Protein AF-A0A8T5U6P7-F1 (afdb_monomer_lite)

Radius of gyration: 16.95 Å; chains: 1; bounding box: 35×45×38 Å

pLDDT: mean 81.15, std 16.75, range [38.25, 97.31]

Secondary structure (DSSP, 8-state):
-----------PPP--HHHHHHHHHHHHHTT-HHHHHHHHHHHHHHHHHHHH--PPPTTS-HHHHHHTT-

Sequence (70 aa):
MAKKKKSKKEQEPEIDISQKLENVKVLVSSNRAKEAIAYIYLIYNDIVTKKFKKPRFAYQTIREYAITCV

Foldseek 3Di:
DDDPDDDDPDPDDDDPPVVLVVVLVVCVVVVVPVVSVVSVVVSVQVCCCVVPVDHDDPPDDPVRVVVVRD

Structure (mmCIF, N/CA/C/O backbone):
data_AF-A0A8T5U6P7-F1
#
_entry.id   AF-A0A8T5U6P7-F1
#
loop_
_atom_site.group_PDB
_atom_site.id
_atom_site.type_symbol
_atom_site.label_atom_id
_atom_site.label_alt_id
_atom_site.label_comp_id
_atom_site.label_asym_id
_atom_site.label_entity_id
_atom_site.label_seq_id
_atom_site.pdbx_PDB_ins_code
_atom_site.Cartn_x
_atom_site.Cartn_y
_atom_site.Cartn_z
_atom_site.occupancy
_atom_site.B_iso_or_equiv
_atom_site.auth_seq_id
_atom_site.auth_comp_id
_atom_site.auth_asym_id
_atom_site.auth_atom_id
_atom_site.pdbx_PDB_model_num
ATOM 1 N N . MET A 1 1 ? 23.246 36.729 -23.219 1.00 38.25 1 MET A N 1
ATOM 2 C CA . MET A 1 1 ? 23.764 35.454 -22.667 1.00 38.25 1 MET A CA 1
ATOM 3 C C . MET A 1 1 ? 22.791 34.942 -21.606 1.00 38.25 1 MET A C 1
ATOM 5 O O . MET A 1 1 ? 22.711 35.524 -20.531 1.00 38.25 1 MET A O 1
ATOM 9 N N . ALA A 1 2 ? 21.981 33.929 -21.925 1.00 44.47 2 ALA A N 1
ATOM 10 C CA . ALA A 1 2 ? 20.966 33.403 -21.010 1.00 44.47 2 ALA A CA 1
ATOM 11 C C . ALA A 1 2 ? 21.615 32.508 -19.938 1.00 44.47 2 ALA A C 1
ATOM 13 O O . ALA A 1 2 ? 22.220 31.482 -20.251 1.00 44.47 2 ALA A O 1
ATOM 14 N N . LYS A 1 3 ? 21.506 32.906 -18.663 1.00 47.75 3 LYS A N 1
ATOM 15 C CA . LYS A 1 3 ? 21.973 32.120 -17.512 1.00 47.75 3 LYS A CA 1
ATOM 16 C C . LYS A 1 3 ? 21.140 30.835 -17.402 1.00 47.75 3 LYS A C 1
ATOM 18 O O . LYS A 1 3 ? 19.977 30.883 -17.011 1.00 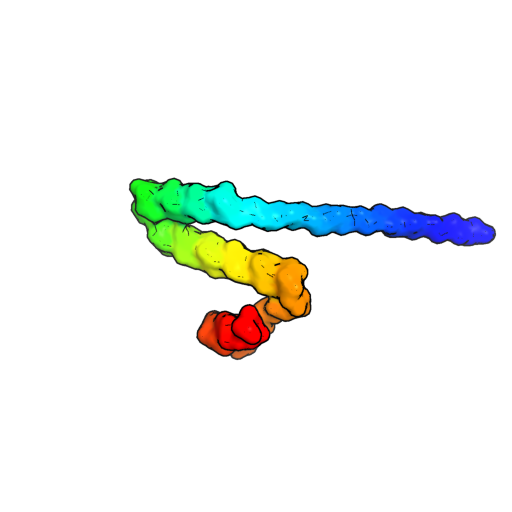47.75 3 LYS A O 1
ATOM 23 N N . LYS A 1 4 ? 21.744 29.683 -17.719 1.00 49.31 4 LYS A N 1
ATOM 24 C CA . LYS A 1 4 ? 21.201 28.348 -17.409 1.00 49.31 4 LYS A CA 1
ATOM 25 C C . LYS A 1 4 ? 20.961 28.243 -15.895 1.00 49.31 4 LYS A C 1
ATOM 27 O O . LYS A 1 4 ? 21.916 28.147 -15.125 1.00 49.31 4 LYS A O 1
ATOM 32 N N . LYS A 1 5 ? 19.693 28.246 -15.467 1.00 49.97 5 LYS A N 1
ATOM 33 C CA . LYS A 1 5 ? 19.290 27.823 -14.117 1.00 49.97 5 LYS A CA 1
ATOM 34 C C . LYS A 1 5 ? 19.662 26.344 -13.965 1.00 49.97 5 LYS A C 1
ATOM 36 O O . LYS A 1 5 ? 19.049 25.490 -14.596 1.00 49.97 5 LYS A O 1
ATOM 41 N N . LYS A 1 6 ? 20.686 26.049 -13.156 1.00 48.78 6 LYS A N 1
ATOM 42 C CA . LYS A 1 6 ? 20.971 24.690 -12.676 1.00 48.78 6 LYS A CA 1
ATOM 43 C C . LYS A 1 6 ? 19.749 24.219 -11.884 1.00 48.78 6 LYS A C 1
ATOM 45 O O . LYS A 1 6 ? 19.447 24.787 -10.836 1.00 48.78 6 LYS A O 1
ATOM 50 N N . SER A 1 7 ? 19.038 23.227 -12.408 1.00 47.34 7 SER A N 1
ATOM 51 C CA . SER A 1 7 ? 18.003 22.508 -11.674 1.00 47.34 7 SER A CA 1
ATOM 52 C C . SER A 1 7 ? 18.641 21.880 -10.434 1.00 47.34 7 SER A C 1
ATOM 54 O O . SER A 1 7 ? 19.601 21.113 -10.531 1.00 47.34 7 SER A O 1
ATOM 56 N N . LYS A 1 8 ? 18.148 22.247 -9.247 1.00 48.84 8 LYS A N 1
ATOM 57 C CA . LYS A 1 8 ? 18.427 21.486 -8.029 1.00 48.84 8 LYS A CA 1
ATOM 58 C C . LYS A 1 8 ? 17.873 20.084 -8.278 1.00 48.84 8 LYS A C 1
ATOM 60 O O . LYS A 1 8 ? 16.687 19.952 -8.555 1.00 48.84 8 LYS A O 1
ATOM 65 N N . LYS A 1 9 ? 18.727 19.059 -8.237 1.00 47.03 9 LYS A N 1
ATOM 66 C CA . LYS A 1 9 ? 18.260 17.679 -8.094 1.00 47.03 9 LYS A CA 1
ATOM 67 C C . LYS A 1 9 ? 17.561 17.621 -6.741 1.00 47.03 9 LYS A C 1
ATOM 69 O O . LYS A 1 9 ? 18.236 17.640 -5.716 1.00 47.03 9 LYS A O 1
ATOM 74 N N . GLU A 1 10 ? 16.235 17.666 -6.747 1.00 52.44 10 GLU A N 1
ATOM 75 C CA . GLU A 1 10 ? 15.437 17.304 -5.582 1.00 52.44 10 GLU A CA 1
ATOM 76 C C . GLU A 1 10 ? 15.850 15.879 -5.213 1.00 52.44 10 GLU A C 1
ATOM 78 O O . GLU A 1 10 ? 15.717 14.957 -6.018 1.00 52.44 10 GLU A O 1
ATOM 83 N N . GLN A 1 11 ? 16.477 15.720 -4.047 1.00 54.19 11 GLN A N 1
ATOM 84 C CA . GLN A 1 11 ? 16.651 14.404 -3.452 1.00 54.19 11 GLN A CA 1
ATOM 85 C C . GLN A 1 11 ? 15.247 13.839 -3.280 1.00 54.19 11 GLN A C 1
ATOM 87 O O . GLN A 1 11 ? 14.439 14.414 -2.551 1.00 54.19 11 GLN A O 1
ATOM 92 N N . GLU A 1 12 ? 14.938 12.768 -4.010 1.00 60.34 12 GLU A N 1
ATOM 93 C CA . GLU A 1 12 ? 13.674 12.070 -3.828 1.00 60.34 12 GLU A CA 1
ATOM 94 C C . GLU A 1 12 ? 13.582 11.667 -2.350 1.00 60.34 12 GLU A C 1
ATOM 96 O O . GLU A 1 12 ? 14.518 11.043 -1.843 1.00 60.34 12 GLU A O 1
ATOM 101 N N . PRO A 1 13 ? 12.508 12.043 -1.635 1.00 65.56 13 PRO A N 1
ATOM 102 C CA . PRO A 1 13 ? 12.395 11.740 -0.217 1.00 65.56 13 PRO A CA 1
ATOM 103 C C . PRO A 1 13 ? 12.470 10.227 -0.020 1.00 65.56 13 PRO A C 1
ATOM 105 O O . PRO A 1 13 ? 11.787 9.473 -0.721 1.00 65.56 13 PRO A O 1
ATOM 108 N N . GLU A 1 14 ? 13.304 9.772 0.908 1.00 74.88 14 GLU A N 1
ATOM 109 C CA . GLU A 1 14 ? 13.438 8.355 1.232 1.00 74.88 14 GLU A CA 1
ATOM 110 C C . GLU A 1 14 ? 12.101 7.817 1.772 1.00 74.88 14 GLU A C 1
ATOM 112 O O . GLU A 1 14 ? 11.396 8.495 2.522 1.00 74.88 14 GLU A O 1
ATOM 117 N N . ILE A 1 15 ? 11.679 6.630 1.320 1.00 78.62 15 ILE A N 1
ATOM 118 C CA . ILE A 1 15 ? 10.438 6.019 1.814 1.00 78.62 15 ILE A CA 1
ATOM 119 C C . ILE A 1 15 ? 10.749 5.354 3.150 1.00 78.62 15 ILE A C 1
ATOM 121 O O . ILE A 1 15 ? 11.334 4.275 3.173 1.00 78.62 15 ILE A O 1
ATOM 125 N N . ASP A 1 16 ? 10.282 5.948 4.245 1.00 88.19 16 ASP A N 1
ATOM 126 C CA . ASP A 1 16 ? 10.255 5.271 5.539 1.00 88.19 16 ASP A CA 1
ATOM 127 C C . ASP A 1 16 ? 9.128 4.225 5.556 1.00 88.19 16 ASP A C 1
ATOM 129 O O . ASP A 1 16 ? 7.948 4.519 5.785 1.00 88.19 16 ASP A O 1
ATOM 133 N N . ILE A 1 17 ? 9.498 2.983 5.241 1.00 86.25 17 ILE A N 1
ATOM 134 C CA . ILE A 1 17 ? 8.584 1.837 5.229 1.00 86.25 17 ILE A CA 1
ATOM 135 C C . ILE A 1 17 ? 8.082 1.539 6.647 1.00 86.25 17 ILE A C 1
ATOM 137 O O . ILE A 1 17 ? 6.906 1.214 6.816 1.00 86.25 17 ILE A O 1
ATOM 141 N N . SER A 1 18 ? 8.938 1.684 7.660 1.00 89.75 18 SER A N 1
ATOM 142 C CA . SER A 1 18 ? 8.610 1.381 9.055 1.00 89.75 18 SER A CA 1
ATOM 143 C C . SER A 1 18 ? 7.482 2.279 9.554 1.00 89.75 18 SER A C 1
ATOM 145 O O . SER A 1 18 ? 6.466 1.779 10.039 1.00 89.75 18 SER A O 1
ATOM 147 N N . GLN A 1 19 ? 7.597 3.592 9.336 1.00 92.50 19 GLN A N 1
ATOM 148 C CA . GLN A 1 19 ? 6.552 4.547 9.710 1.00 92.50 19 GLN A CA 1
ATOM 149 C C . GLN A 1 19 ? 5.242 4.302 8.946 1.00 92.50 19 GLN A C 1
ATOM 151 O O . GLN A 1 19 ? 4.151 4.359 9.518 1.00 92.50 19 GLN A O 1
ATOM 156 N N . LYS A 1 20 ? 5.330 4.001 7.645 1.00 92.12 20 LYS A N 1
ATOM 157 C CA . LYS A 1 20 ? 4.160 3.693 6.808 1.00 92.12 20 LYS A CA 1
ATOM 158 C C . LYS A 1 20 ? 3.410 2.453 7.305 1.00 92.12 20 LYS A C 1
ATOM 160 O O . LYS A 1 20 ? 2.180 2.469 7.333 1.00 92.12 20 LYS A O 1
ATOM 165 N N . LEU A 1 21 ? 4.120 1.406 7.727 1.00 92.94 21 LEU A N 1
ATOM 166 C CA . LEU A 1 21 ? 3.511 0.201 8.297 1.00 92.94 21 LEU A CA 1
ATOM 167 C C . LEU A 1 21 ? 2.887 0.455 9.673 1.00 92.94 21 LEU A C 1
ATOM 169 O O . LEU A 1 21 ? 1.832 -0.105 9.967 1.00 92.94 21 LEU A O 1
ATOM 173 N N . GLU A 1 22 ? 3.478 1.321 10.495 1.00 95.50 22 GLU A N 1
ATOM 174 C CA . GLU A 1 22 ? 2.878 1.703 11.776 1.00 95.50 22 GLU A CA 1
ATOM 175 C C . GLU A 1 22 ? 1.532 2.414 11.574 1.00 95.50 22 GLU A C 1
ATOM 177 O O . GLU A 1 22 ? 0.536 2.073 12.212 1.00 95.50 22 GLU A O 1
ATOM 182 N N . ASN A 1 23 ? 1.446 3.305 10.581 1.00 93.62 23 ASN A N 1
ATOM 183 C CA . ASN A 1 23 ? 0.182 3.946 10.212 1.00 93.62 23 ASN A CA 1
ATOM 184 C C . ASN A 1 23 ? -0.885 2.922 9.782 1.00 93.62 23 ASN A C 1
ATOM 186 O O . ASN A 1 23 ? -2.055 3.067 10.133 1.00 93.62 23 ASN A O 1
ATOM 190 N N . VAL A 1 24 ? -0.499 1.863 9.057 1.00 95.56 24 VAL A N 1
ATOM 191 C CA . VAL A 1 24 ? -1.421 0.771 8.693 1.00 95.56 24 VAL A CA 1
ATOM 192 C C . VAL A 1 24 ? -1.966 0.085 9.945 1.00 95.56 24 VAL A C 1
ATOM 194 O O . VAL A 1 24 ? -3.173 -0.140 10.023 1.00 95.56 24 VAL A O 1
ATOM 197 N N . LYS A 1 25 ? -1.120 -0.204 10.943 1.00 95.56 25 LYS A N 1
ATOM 198 C CA . LYS A 1 25 ? -1.577 -0.809 12.205 1.00 95.56 25 LYS A CA 1
ATOM 199 C C . LYS A 1 25 ? -2.601 0.075 12.911 1.00 95.56 25 LYS A C 1
ATOM 201 O O . LYS A 1 25 ? -3.623 -0.443 13.350 1.00 95.56 25 LYS A O 1
ATOM 206 N N . VAL A 1 26 ? -2.369 1.389 12.960 1.00 96.94 26 VAL A N 1
ATOM 207 C CA . VAL A 1 26 ? -3.312 2.361 13.543 1.00 96.94 26 VAL A CA 1
ATOM 208 C C . VAL A 1 26 ? -4.645 2.371 12.789 1.00 96.94 26 VAL A C 1
ATOM 210 O O . VAL A 1 26 ? -5.711 2.394 13.403 1.00 96.94 26 VAL A O 1
ATOM 213 N N . LEU A 1 27 ? -4.623 2.321 11.454 1.00 96.19 27 LEU A N 1
ATOM 214 C CA . LEU A 1 27 ? -5.851 2.253 10.651 1.00 96.19 27 LEU A CA 1
ATOM 215 C C . LEU A 1 27 ? -6.630 0.956 10.906 1.00 96.19 27 LEU A C 1
ATOM 217 O O . LEU A 1 27 ? -7.855 0.979 11.009 1.00 96.19 27 LEU A O 1
ATOM 221 N N . VAL A 1 28 ? -5.936 -0.173 11.048 1.00 96.12 28 VAL A N 1
ATOM 222 C CA . VAL A 1 28 ? -6.575 -1.458 11.362 1.00 96.12 28 VAL A CA 1
ATOM 223 C C . VAL A 1 28 ? -7.152 -1.455 12.780 1.00 96.12 28 VAL A C 1
ATOM 225 O O . VAL A 1 28 ? -8.315 -1.815 12.953 1.00 96.12 28 VAL A O 1
ATOM 228 N N . SER A 1 29 ? -6.390 -1.003 13.782 1.00 97.19 29 SER A N 1
AT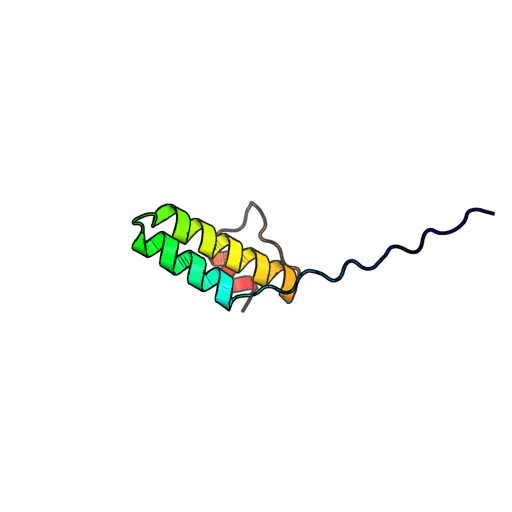OM 229 C CA . SER A 1 29 ? -6.834 -0.979 15.185 1.00 97.19 29 SER A CA 1
ATOM 230 C C . SER A 1 29 ? -7.983 0.001 15.437 1.00 97.19 29 SER A C 1
ATOM 232 O O . SER A 1 29 ? -8.794 -0.222 16.331 1.00 97.19 29 SER A O 1
ATOM 234 N N . SER A 1 30 ? -8.108 1.042 14.609 1.00 97.31 30 SER A N 1
ATOM 235 C CA . SER A 1 30 ? -9.228 1.994 14.624 1.00 97.31 30 SER A CA 1
ATOM 236 C C . SER A 1 30 ? -10.434 1.565 13.772 1.00 97.31 30 SER A C 1
ATOM 238 O O . SER A 1 30 ? -11.322 2.375 13.516 1.00 97.31 30 SER A O 1
ATOM 240 N N . ASN A 1 31 ? -10.495 0.299 13.338 1.00 96.62 31 ASN A N 1
ATOM 241 C 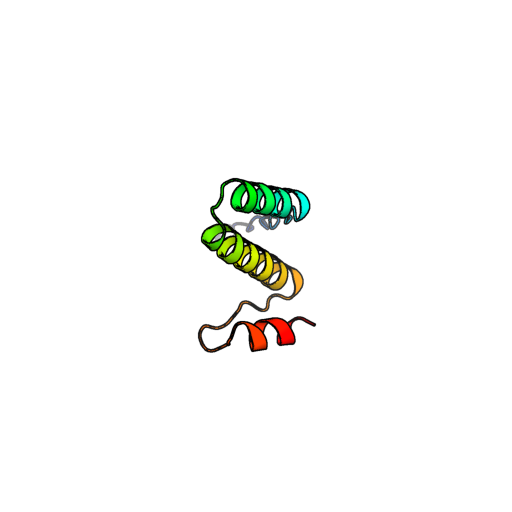CA . ASN A 1 31 ? -11.587 -0.274 12.541 1.00 96.62 31 ASN A CA 1
ATOM 242 C C . ASN A 1 31 ? -11.772 0.374 11.147 1.00 96.62 31 ASN A C 1
ATOM 244 O O . ASN A 1 31 ? -12.842 0.310 10.540 1.00 96.62 31 ASN A O 1
ATOM 248 N N . ARG A 1 32 ? -10.712 0.979 10.597 1.00 96.56 32 ARG A N 1
ATOM 249 C CA . ARG A 1 32 ? -10.680 1.623 9.270 1.00 96.56 32 ARG A CA 1
ATOM 250 C C . ARG A 1 32 ? -10.028 0.710 8.230 1.00 96.56 32 ARG A C 1
ATOM 252 O O . ARG A 1 32 ? -9.168 1.118 7.452 1.00 96.56 32 ARG A O 1
ATOM 259 N N . ALA A 1 33 ? -10.455 -0.553 8.189 1.00 93.69 33 ALA A N 1
ATOM 260 C CA . ALA A 1 33 ? -9.828 -1.592 7.366 1.00 93.69 33 ALA A CA 1
ATOM 261 C C . ALA A 1 33 ? -9.798 -1.262 5.859 1.00 93.69 33 ALA A C 1
ATOM 263 O O . ALA A 1 33 ? -8.805 -1.531 5.184 1.00 93.69 33 ALA A O 1
ATOM 264 N N . LYS A 1 34 ? -10.851 -0.627 5.324 1.00 95.94 34 LYS A N 1
ATOM 265 C CA . LYS A 1 34 ? -10.896 -0.201 3.910 1.00 95.94 34 LYS A CA 1
ATOM 266 C C . LYS A 1 34 ? -9.795 0.808 3.582 1.00 95.94 34 LYS A C 1
ATOM 268 O O . LYS A 1 34 ? -9.177 0.731 2.523 1.00 95.94 34 LYS A O 1
ATOM 273 N N . GLU A 1 35 ? -9.532 1.726 4.506 1.00 93.81 35 GLU A N 1
ATOM 274 C CA . GLU A 1 35 ? -8.486 2.732 4.351 1.00 93.81 35 GLU A CA 1
ATOM 275 C C . GLU A 1 35 ? -7.099 2.118 4.491 1.00 93.81 35 GLU A C 1
ATOM 277 O O . GLU A 1 35 ? -6.215 2.437 3.702 1.00 93.81 35 GLU A O 1
ATOM 282 N N . ALA A 1 36 ? -6.924 1.178 5.424 1.00 96.06 36 ALA A N 1
ATOM 283 C CA . ALA A 1 36 ? -5.679 0.428 5.562 1.00 96.06 36 ALA A CA 1
ATOM 284 C C . ALA A 1 36 ? -5.296 -0.284 4.251 1.00 96.06 36 ALA A C 1
ATOM 286 O O . ALA A 1 36 ? -4.156 -0.176 3.805 1.00 96.06 36 ALA A O 1
ATOM 287 N N . ILE A 1 37 ? -6.253 -0.945 3.587 1.00 93.75 37 ILE A N 1
ATOM 288 C CA . ILE A 1 37 ? -6.025 -1.620 2.297 1.00 93.75 37 ILE A CA 1
ATOM 289 C C . ILE A 1 37 ? -5.609 -0.617 1.211 1.00 93.75 37 ILE A C 1
ATOM 291 O O . ILE A 1 37 ? -4.637 -0.852 0.489 1.00 93.75 37 ILE A O 1
ATOM 295 N N . ALA A 1 38 ? -6.313 0.514 1.106 1.00 94.19 38 ALA A N 1
ATOM 296 C CA . ALA A 1 38 ? -5.969 1.563 0.147 1.00 94.19 38 ALA A CA 1
ATOM 297 C C . ALA A 1 38 ? -4.562 2.127 0.408 1.00 94.19 38 ALA A C 1
ATOM 299 O O . ALA A 1 38 ? -3.784 2.331 -0.524 1.00 94.19 38 ALA A O 1
ATOM 300 N N . TYR A 1 39 ? -4.209 2.318 1.680 1.00 94.50 39 TYR A N 1
ATOM 301 C CA . TYR A 1 39 ? -2.906 2.828 2.085 1.00 94.50 39 TYR A CA 1
ATOM 302 C C . TYR A 1 39 ? -1.775 1.842 1.768 1.00 94.50 39 TYR A C 1
ATOM 304 O O . TYR A 1 39 ? -0.753 2.250 1.224 1.00 94.50 39 TYR A O 1
ATOM 312 N N . ILE A 1 40 ? -1.971 0.539 2.002 1.00 92.19 40 ILE A N 1
ATOM 313 C CA . ILE A 1 40 ? -1.020 -0.514 1.598 1.00 92.19 40 ILE A CA 1
ATOM 314 C C . ILE A 1 40 ? -0.760 -0.467 0.089 1.00 92.19 40 ILE A C 1
ATOM 316 O O . ILE A 1 40 ? 0.391 -0.530 -0.343 1.00 92.19 40 ILE A O 1
ATOM 320 N N . TYR A 1 41 ? -1.811 -0.310 -0.719 1.00 91.25 41 TYR A N 1
ATOM 321 C CA . TYR A 1 41 ? -1.666 -0.185 -2.167 1.00 91.25 41 TYR A CA 1
ATOM 322 C C . TYR A 1 41 ? -0.846 1.055 -2.572 1.00 91.25 41 TYR A C 1
ATOM 324 O O . TYR A 1 41 ? 0.008 0.963 -3.455 1.00 91.25 41 TYR A O 1
ATOM 332 N N . LEU A 1 42 ? -1.042 2.196 -1.902 1.00 90.12 42 LEU A N 1
ATOM 333 C CA . LEU A 1 42 ? -0.223 3.395 -2.121 1.00 90.12 42 LEU A CA 1
ATOM 334 C C . LEU A 1 42 ? 1.244 3.170 -1.739 1.00 90.12 42 LEU A C 1
ATOM 336 O O . LEU A 1 42 ? 2.132 3.534 -2.503 1.00 90.12 42 LEU A O 1
ATOM 340 N N . ILE A 1 43 ? 1.505 2.521 -0.599 1.00 91.06 43 ILE A N 1
ATOM 341 C CA . ILE A 1 43 ? 2.867 2.170 -0.171 1.00 91.06 43 ILE A CA 1
ATOM 342 C C . ILE A 1 43 ? 3.546 1.294 -1.231 1.00 91.06 43 ILE A C 1
ATOM 344 O O . ILE A 1 43 ? 4.682 1.566 -1.618 1.00 91.06 43 ILE A O 1
ATOM 348 N N . TYR A 1 44 ? 2.844 0.275 -1.731 1.00 88.69 44 TYR A N 1
ATOM 349 C CA . TYR A 1 44 ? 3.354 -0.599 -2.784 1.00 88.69 44 TYR A CA 1
ATOM 350 C C . TYR A 1 44 ? 3.686 0.185 -4.063 1.00 88.69 44 TYR A C 1
ATOM 352 O O . TYR A 1 44 ? 4.788 0.055 -4.597 1.00 88.69 44 TYR A O 1
ATOM 360 N N . ASN A 1 45 ? 2.776 1.055 -4.515 1.00 88.81 45 ASN A N 1
ATOM 361 C CA . ASN A 1 45 ? 3.005 1.921 -5.674 1.00 88.81 45 ASN A CA 1
ATOM 362 C C . ASN A 1 45 ? 4.223 2.830 -5.511 1.00 88.81 45 ASN A C 1
ATOM 364 O O . ASN A 1 45 ? 5.018 2.939 -6.445 1.00 88.81 45 ASN A O 1
ATOM 368 N N . ASP A 1 46 ? 4.376 3.466 -4.348 1.00 87.12 46 ASP A N 1
ATOM 369 C CA . ASP A 1 46 ? 5.506 4.350 -4.063 1.00 87.12 46 ASP A CA 1
ATOM 370 C C . ASP A 1 46 ? 6.831 3.584 -4.159 1.00 87.12 46 ASP A C 1
ATOM 372 O O . ASP A 1 46 ? 7.766 4.037 -4.822 1.00 87.12 46 ASP A O 1
ATOM 376 N N . ILE A 1 47 ? 6.908 2.405 -3.529 1.00 86.62 47 ILE A N 1
ATOM 377 C CA . ILE A 1 47 ? 8.111 1.560 -3.531 1.00 86.62 47 ILE A CA 1
ATOM 378 C C . ILE A 1 47 ? 8.461 1.146 -4.956 1.00 86.62 47 ILE A C 1
ATOM 380 O O . ILE A 1 47 ? 9.610 1.288 -5.373 1.00 86.62 47 ILE A O 1
ATOM 384 N N . VAL A 1 48 ? 7.478 0.659 -5.715 1.00 87.06 48 VAL A N 1
ATOM 385 C CA . VAL A 1 48 ? 7.701 0.205 -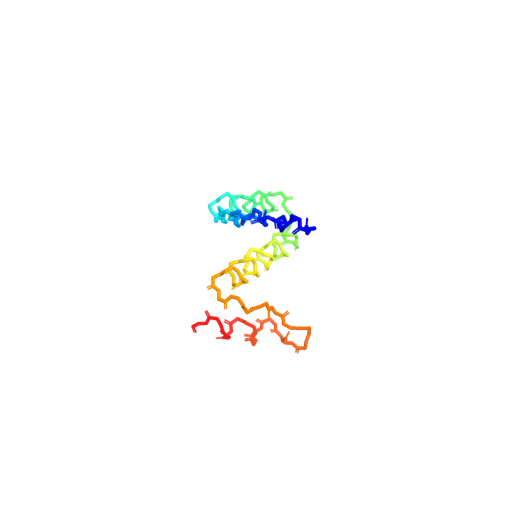7.089 1.00 87.06 48 VAL A CA 1
ATOM 386 C C . VAL A 1 48 ? 8.139 1.358 -7.988 1.00 87.06 48 VAL A C 1
ATOM 388 O O . VAL A 1 48 ? 9.107 1.228 -8.741 1.00 87.06 48 VAL A O 1
ATOM 391 N N . THR A 1 49 ? 7.470 2.504 -7.886 1.00 86.75 49 THR A N 1
ATOM 392 C CA . THR A 1 49 ? 7.776 3.678 -8.708 1.00 86.75 49 THR A CA 1
ATOM 393 C C . THR A 1 49 ? 9.182 4.190 -8.417 1.00 86.75 49 THR A C 1
ATOM 395 O O . THR A 1 49 ? 9.928 4.457 -9.356 1.00 86.75 49 THR A O 1
ATOM 398 N N . LYS A 1 50 ? 9.598 4.258 -7.147 1.00 84.50 50 LYS A N 1
ATOM 399 C CA . LYS A 1 50 ? 10.952 4.719 -6.807 1.00 84.50 50 LYS A CA 1
ATOM 400 C C . LYS A 1 50 ? 12.032 3.693 -7.139 1.00 84.50 50 LYS A C 1
ATOM 402 O O . LYS A 1 50 ? 13.055 4.047 -7.718 1.00 84.50 50 LYS A O 1
ATOM 407 N N . LYS A 1 51 ? 11.817 2.416 -6.807 1.00 84.12 51 LYS A N 1
ATOM 408 C CA . LYS A 1 51 ? 12.839 1.370 -6.966 1.00 84.12 51 LYS A CA 1
ATOM 409 C C . LYS A 1 51 ? 12.999 0.912 -8.414 1.00 84.12 51 LYS A C 1
ATOM 411 O O . LYS A 1 51 ? 14.120 0.704 -8.867 1.00 84.12 51 LYS A O 1
ATOM 416 N N . PHE A 1 52 ? 11.892 0.756 -9.137 1.00 84.31 52 PHE A N 1
ATOM 417 C CA . PHE A 1 52 ? 11.884 0.160 -10.475 1.00 84.31 52 PHE A CA 1
ATOM 418 C C . PHE A 1 52 ? 11.506 1.144 -11.583 1.00 84.31 52 PHE A C 1
ATOM 420 O O . PHE A 1 52 ? 11.643 0.792 -12.752 1.00 84.31 52 PHE A O 1
ATOM 427 N N . LYS A 1 53 ? 11.045 2.362 -11.252 1.00 85.25 53 LYS A N 1
ATOM 428 C CA . LYS A 1 5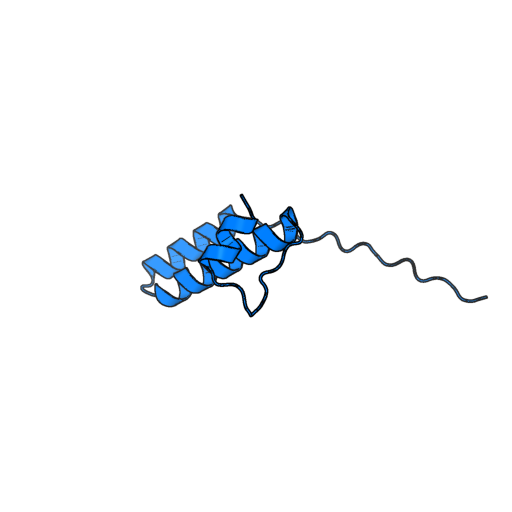3 ? 10.584 3.375 -12.226 1.00 85.25 53 LYS A CA 1
ATOM 429 C C . LYS A 1 53 ? 9.491 2.863 -13.168 1.00 85.25 53 LYS A C 1
ATOM 431 O O . LYS A 1 53 ? 9.371 3.320 -14.301 1.00 85.25 53 LYS A O 1
ATOM 436 N N . LYS A 1 54 ? 8.689 1.911 -12.687 1.00 85.81 54 LYS A N 1
ATOM 437 C CA . LYS A 1 54 ? 7.585 1.278 -13.416 1.00 85.81 54 LYS A CA 1
ATOM 438 C C . LYS A 1 54 ? 6.261 1.616 -12.726 1.00 85.81 54 LYS A C 1
ATOM 440 O O . LYS A 1 54 ? 5.791 0.813 -11.928 1.00 85.81 54 LYS A O 1
ATOM 445 N N . PRO A 1 55 ? 5.673 2.799 -12.963 1.00 86.69 55 PRO A N 1
ATOM 446 C CA . PRO A 1 55 ? 4.364 3.115 -12.401 1.00 86.69 55 PRO A CA 1
ATOM 447 C C . PRO A 1 55 ? 3.297 2.170 -12.967 1.00 86.69 55 PRO A C 1
ATOM 449 O O . PRO A 1 55 ? 3.418 1.686 -14.094 1.00 86.69 55 PRO A O 1
ATOM 452 N N . ARG A 1 56 ? 2.227 1.934 -12.203 1.00 87.19 56 ARG A N 1
ATOM 453 C CA . ARG A 1 56 ? 1.084 1.161 -12.696 1.00 87.19 56 ARG A CA 1
ATOM 454 C C . ARG A 1 56 ? 0.370 1.911 -13.817 1.00 87.19 56 ARG A C 1
ATOM 456 O O . ARG A 1 56 ? -0.007 3.070 -13.645 1.00 87.19 56 ARG A O 1
ATOM 463 N N . PHE A 1 57 ? 0.080 1.222 -14.915 1.00 87.88 57 PHE A N 1
ATOM 464 C CA . PHE A 1 57 ? -0.789 1.747 -15.965 1.00 87.88 57 PHE A CA 1
ATOM 465 C C . PHE A 1 57 ? -2.271 1.476 -15.681 1.00 87.88 57 PHE A C 1
ATOM 467 O O . PHE A 1 57 ? -2.631 0.468 -15.076 1.00 87.88 57 PHE A O 1
ATOM 474 N N . ALA A 1 58 ? -3.151 2.355 -16.170 1.00 86.50 58 ALA A N 1
ATOM 475 C CA . ALA A 1 58 ? -4.595 2.274 -15.928 1.00 86.50 58 ALA A CA 1
ATOM 476 C C . ALA A 1 58 ? -5.236 0.959 -16.415 1.00 86.50 58 ALA A C 1
ATOM 478 O O . ALA A 1 58 ? -6.193 0.486 -15.810 1.00 86.50 58 ALA A O 1
ATOM 479 N N . TYR A 1 59 ? -4.693 0.360 -17.478 1.00 89.62 59 TYR A N 1
ATOM 480 C CA . TYR A 1 59 ? -5.181 -0.902 -18.038 1.00 89.62 59 TYR A CA 1
ATOM 481 C C . TYR A 1 59 ? -4.678 -2.144 -17.288 1.00 89.62 59 TYR A C 1
ATOM 483 O O . TYR A 1 59 ? -5.226 -3.223 -17.480 1.00 89.62 59 TYR A O 1
ATOM 491 N N . GLN A 1 60 ? -3.641 -2.021 -16.452 1.00 87.50 60 GLN A N 1
ATOM 492 C CA . GLN A 1 60 ? -3.100 -3.157 -15.710 1.00 87.50 60 GLN A CA 1
ATOM 493 C C . GLN A 1 60 ? -3.980 -3.461 -14.508 1.00 87.50 60 GLN A C 1
ATOM 495 O O . GLN A 1 60 ? -4.330 -2.567 -13.732 1.00 87.50 60 GLN A O 1
ATOM 500 N N . THR A 1 61 ? -4.268 -4.734 -14.284 1.00 88.88 61 THR A N 1
ATOM 501 C CA . THR A 1 61 ? -4.823 -5.220 -13.021 1.00 88.88 61 THR A CA 1
ATOM 502 C C . THR A 1 61 ? -3.785 -5.118 -11.896 1.00 88.88 61 THR A C 1
ATOM 504 O O . THR A 1 61 ? -2.578 -5.058 -12.135 1.00 88.88 61 THR A O 1
ATOM 507 N N . ILE A 1 62 ? -4.238 -5.132 -10.635 1.00 85.06 62 ILE A N 1
ATOM 508 C CA . ILE A 1 62 ? -3.330 -5.155 -9.468 1.00 85.06 62 ILE A CA 1
ATOM 509 C C . ILE A 1 62 ? -2.412 -6.384 -9.525 1.00 85.06 62 ILE A C 1
ATOM 511 O O . ILE A 1 62 ? -1.237 -6.289 -9.185 1.00 85.06 62 ILE A O 1
ATOM 515 N N . ARG A 1 63 ? -2.941 -7.529 -9.979 1.00 83.50 63 ARG A N 1
ATOM 516 C CA . ARG A 1 63 ? -2.190 -8.784 -10.093 1.00 83.50 63 ARG A CA 1
ATOM 517 C C . ARG A 1 63 ? -1.062 -8.672 -11.116 1.00 83.50 63 ARG A C 1
ATOM 519 O O . ARG A 1 63 ? 0.067 -9.019 -10.798 1.00 83.50 63 ARG A O 1
ATOM 526 N N . GLU A 1 64 ? -1.360 -8.190 -12.320 1.00 86.38 64 GLU A N 1
ATOM 527 C CA . GLU A 1 64 ? -0.346 -8.008 -13.370 1.00 86.38 64 GLU A CA 1
ATOM 528 C C . GLU A 1 64 ? 0.727 -7.025 -12.922 1.00 86.38 64 GLU A C 1
ATOM 530 O O . GLU A 1 64 ? 1.915 -7.311 -13.046 1.00 86.38 64 GLU A O 1
ATOM 535 N N . TYR A 1 65 ? 0.301 -5.910 -12.325 1.00 86.94 65 TYR A N 1
ATOM 536 C CA . TYR A 1 65 ? 1.208 -4.910 -11.785 1.00 86.94 65 TYR A CA 1
ATOM 537 C C . TYR A 1 65 ? 2.153 -5.498 -10.725 1.00 86.94 65 TYR A C 1
ATOM 539 O O . TYR A 1 65 ? 3.355 -5.224 -10.757 1.00 86.94 65 TYR A O 1
ATOM 547 N N . ALA A 1 66 ? 1.633 -6.371 -9.854 1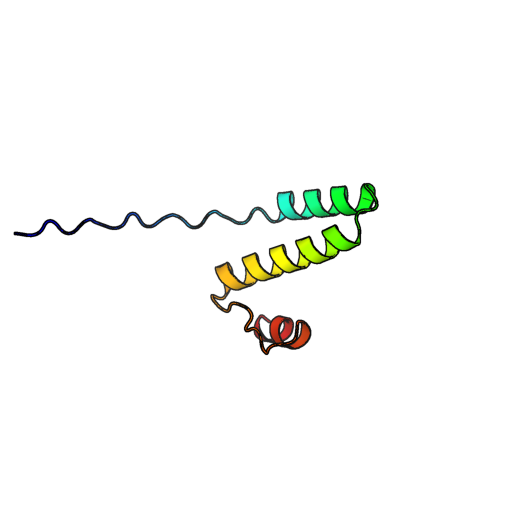.00 80.38 66 ALA A N 1
ATOM 548 C CA . ALA A 1 66 ? 2.427 -7.045 -8.836 1.00 80.38 66 ALA A CA 1
ATOM 549 C C . ALA A 1 66 ? 3.505 -7.980 -9.416 1.00 80.38 66 ALA A C 1
ATOM 551 O O . ALA A 1 66 ? 4.615 -8.035 -8.891 1.00 80.38 66 ALA A O 1
ATOM 552 N N . ILE A 1 67 ? 3.199 -8.680 -10.514 1.00 79.25 67 ILE A N 1
ATOM 553 C CA . ILE A 1 67 ? 4.108 -9.633 -11.174 1.00 79.25 67 ILE A CA 1
ATOM 554 C C . ILE A 1 67 ? 5.253 -8.912 -11.895 1.00 79.25 67 ILE A C 1
ATOM 556 O O . ILE A 1 67 ? 6.388 -9.375 -11.856 1.00 79.25 67 ILE A O 1
ATOM 560 N N . THR A 1 68 ? 4.995 -7.757 -12.518 1.00 64.25 68 THR A N 1
ATOM 561 C CA . THR A 1 68 ? 6.022 -6.985 -13.255 1.00 64.25 68 THR A CA 1
ATOM 562 C C . THR A 1 68 ? 7.190 -6.467 -12.406 1.00 64.25 68 THR A C 1
ATOM 564 O O . THR A 1 68 ? 8.160 -5.939 -12.966 1.00 64.25 68 THR A O 1
ATOM 567 N N . CYS A 1 69 ? 7.080 -6.573 -11.081 1.00 62.69 69 CYS A N 1
ATOM 568 C CA . CYS A 1 69 ? 8.000 -5.996 -10.103 1.00 62.69 69 CYS A CA 1
ATOM 569 C C . CYS A 1 69 ? 8.767 -7.048 -9.278 1.00 62.69 69 CYS A C 1
ATOM 571 O O . CYS A 1 69 ? 9.410 -6.665 -8.297 1.00 62.69 69 CYS A O 1
ATOM 573 N N . VAL A 1 70 ? 8.666 -8.333 -9.649 1.00 55.28 70 VAL A N 1
ATOM 574 C CA . VAL A 1 70 ? 9.466 -9.448 -9.103 1.00 55.28 70 VAL A CA 1
ATOM 575 C C . VAL A 1 70 ? 10.822 -9.513 -9.794 1.00 55.28 70 VAL A C 1
ATOM 577 O O . VAL A 1 70 ? 10.854 -9.364 -11.037 1.00 55.28 70 VAL A O 1
#